Protein AF-A0AAE3LY69-F1 (afdb_monomer)

Sequence (32 aa):
LRATGFSDLSDARRFCAAMSAEGAACIPVVVR

Structure (mmCIF, N/CA/C/O backbone):
data_AF-A0AAE3LY69-F1
#
_entry.id   AF-A0AAE3LY69-F1
#
loop_
_atom_site.group_PDB
_atom_site.id
_atom_site.type_symbol
_atom_site.label_atom_id
_atom_site.label_alt_id
_atom_site.label_comp_id
_atom_site.label_asym_id
_atom_site.label_entity_id
_atom_site.label_seq_id
_atom_site.pdbx_PDB_ins_code
_atom_site.Cartn_x
_atom_site.Cartn_y
_atom_site.Cartn_z
_atom_site.occupancy
_atom_site.B_iso_or_equiv
_atom_site.auth_seq_id
_atom_site.auth_comp_id
_atom_site.auth_asym_id
_atom_site.auth_atom_id
_atom_site.pdbx_PDB_model_num
ATOM 1 N N . LEU A 1 1 ? -5.789 5.821 -6.312 1.00 84.38 1 LEU A N 1
ATO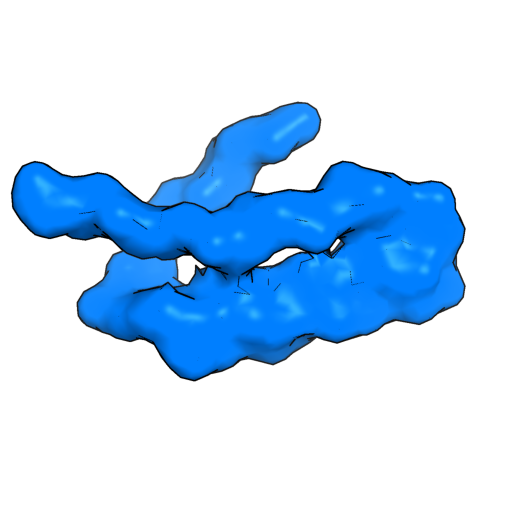M 2 C CA . LEU A 1 1 ? -4.343 6.003 -6.600 1.00 84.38 1 LEU A CA 1
ATOM 3 C C . LEU A 1 1 ? -3.714 4.653 -6.935 1.00 84.38 1 LEU A C 1
ATOM 5 O O . LEU A 1 1 ? -4.252 3.643 -6.498 1.00 84.38 1 LEU A O 1
ATOM 9 N N . ARG A 1 2 ? -2.610 4.621 -7.691 1.00 91.38 2 ARG A N 1
ATOM 10 C CA .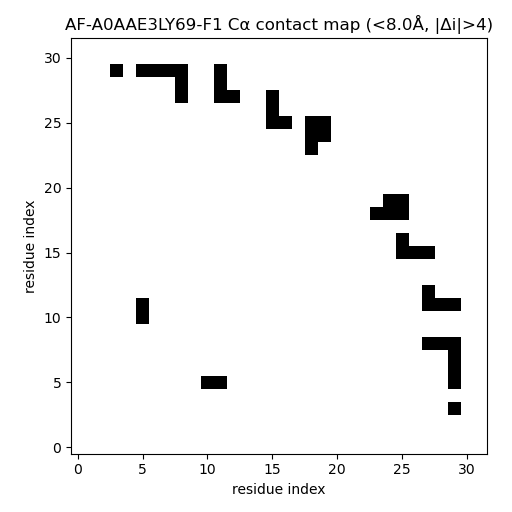 ARG A 1 2 ? -1.779 3.417 -7.872 1.00 91.38 2 ARG A CA 1
ATOM 11 C C . ARG A 1 2 ? -0.365 3.715 -7.382 1.00 91.38 2 ARG A C 1
ATOM 13 O O . ARG A 1 2 ? 0.324 4.515 -8.000 1.00 91.38 2 ARG A O 1
ATOM 20 N N . ALA A 1 3 ? 0.026 3.088 -6.276 1.00 93.88 3 ALA A N 1
ATOM 21 C CA . ALA A 1 3 ? 1.401 3.100 -5.791 1.00 93.88 3 ALA A CA 1
ATOM 22 C C . ALA A 1 3 ? 2.188 1.980 -6.489 1.00 93.88 3 ALA A C 1
ATOM 24 O O . ALA A 1 3 ? 1.677 0.871 -6.652 1.00 93.88 3 ALA A O 1
ATOM 25 N N . THR A 1 4 ? 3.405 2.283 -6.932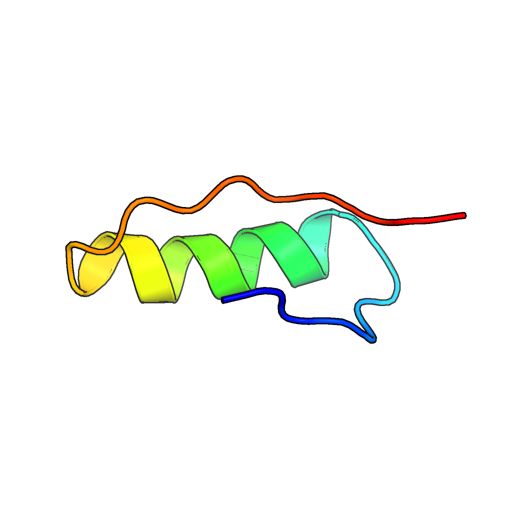 1.00 95.25 4 THR A N 1
ATOM 26 C CA . THR A 1 4 ? 4.267 1.380 -7.709 1.00 95.25 4 THR A CA 1
ATOM 27 C C . THR A 1 4 ? 5.672 1.347 -7.116 1.00 95.25 4 THR A C 1
ATOM 29 O O . THR A 1 4 ? 6.030 2.230 -6.343 1.00 95.25 4 THR A O 1
ATOM 32 N N . GLY A 1 5 ? 6.484 0.365 -7.519 1.00 95.19 5 GLY A N 1
ATOM 33 C CA . GLY A 1 5 ? 7.870 0.230 -7.049 1.00 95.19 5 GLY A CA 1
ATOM 34 C C . GLY A 1 5 ? 8.044 -0.679 -5.829 1.00 95.19 5 GLY A C 1
ATOM 35 O O . GLY A 1 5 ? 9.098 -0.657 -5.207 1.00 95.19 5 GLY A O 1
ATOM 36 N N . PHE A 1 6 ? 7.031 -1.476 -5.482 1.00 96.44 6 PHE A N 1
ATOM 37 C CA . PHE A 1 6 ? 7.163 -2.523 -4.470 1.00 96.44 6 PHE A CA 1
ATOM 38 C C . PHE A 1 6 ? 7.946 -3.712 -5.029 1.00 96.44 6 PHE A C 1
ATOM 40 O O . PHE A 1 6 ? 7.660 -4.164 -6.139 1.00 96.44 6 PHE A O 1
ATOM 47 N N . SER A 1 7 ? 8.893 -4.228 -4.246 1.00 95.50 7 SER A N 1
ATOM 48 C CA . SER A 1 7 ? 9.708 -5.388 -4.629 1.00 95.50 7 SER A CA 1
ATOM 49 C C . SER A 1 7 ? 8.883 -6.674 -4.627 1.00 95.50 7 SER A C 1
ATOM 51 O O . SER A 1 7 ? 9.088 -7.559 -5.456 1.00 95.50 7 SER A O 1
ATOM 53 N N . ASP A 1 8 ? 7.928 -6.771 -3.698 1.00 96.25 8 ASP A N 1
ATOM 54 C CA . ASP A 1 8 ? 7.043 -7.916 -3.552 1.00 96.25 8 ASP A CA 1
ATOM 55 C C . ASP A 1 8 ? 5.680 -7.5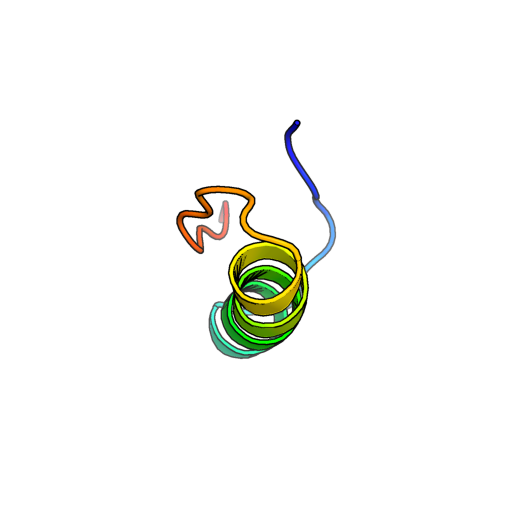42 -2.936 1.00 96.25 8 ASP A C 1
ATOM 57 O O . ASP A 1 8 ? 5.374 -6.386 -2.623 1.00 96.25 8 ASP A O 1
ATOM 61 N N . LEU A 1 9 ? 4.814 -8.550 -2.798 1.00 97.44 9 LEU A N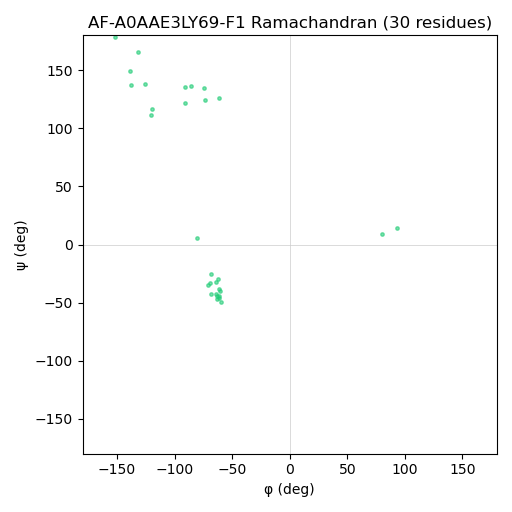 1
ATOM 62 C CA . LEU A 1 9 ? 3.464 -8.374 -2.268 1.00 97.44 9 LEU A CA 1
ATOM 63 C C . LEU A 1 9 ? 3.450 -8.003 -0.775 1.00 97.44 9 LEU A C 1
ATOM 65 O O . LEU A 1 9 ? 2.483 -7.396 -0.310 1.00 97.44 9 LEU A O 1
ATOM 69 N N . SER A 1 10 ? 4.488 -8.359 -0.019 1.00 98.06 10 SER A N 1
ATOM 70 C CA . SER A 1 10 ? 4.606 -8.014 1.400 1.00 98.06 10 SER A CA 1
ATOM 71 C C . SER A 1 10 ? 4.810 -6.513 1.572 1.00 98.06 10 SER A C 1
ATOM 73 O O . SER A 1 10 ? 4.140 -5.904 2.410 1.00 98.06 10 SER A O 1
ATOM 75 N N . ASP A 1 11 ? 5.656 -5.906 0.738 1.00 97.31 11 ASP A N 1
ATOM 76 C CA . ASP A 1 11 ? 5.854 -4.453 0.711 1.00 97.31 11 ASP A CA 1
ATOM 77 C C . ASP A 1 11 ? 4.551 -3.722 0.350 1.00 97.31 11 ASP A C 1
ATOM 79 O O . ASP A 1 11 ? 4.124 -2.808 1.065 1.00 97.31 11 ASP A O 1
ATOM 83 N N . ALA A 1 12 ? 3.843 -4.190 -0.685 1.00 97.81 12 ALA A N 1
ATOM 84 C CA . ALA A 1 12 ? 2.537 -3.644 -1.063 1.00 97.81 12 ALA A CA 1
ATOM 85 C C . ALA A 1 12 ? 1.484 -3.793 0.059 1.00 97.81 12 ALA A C 1
ATOM 87 O O . ALA A 1 12 ? 0.683 -2.883 0.294 1.00 97.81 12 ALA A O 1
ATOM 88 N N . ARG A 1 13 ? 1.486 -4.915 0.799 1.00 97.75 13 ARG A N 1
ATOM 89 C CA . ARG A 1 13 ? 0.585 -5.141 1.948 1.00 97.75 13 ARG A CA 1
ATOM 90 C C . ARG A 1 13 ? 0.834 -4.163 3.084 1.00 97.75 13 ARG A C 1
ATOM 92 O O . ARG A 1 13 ? -0.135 -3.671 3.657 1.00 97.75 13 ARG A O 1
ATOM 99 N N . ARG A 1 14 ? 2.097 -3.879 3.413 1.00 97.44 14 ARG A N 1
ATOM 100 C CA . ARG A 1 14 ? 2.445 -2.911 4.467 1.00 97.44 14 ARG A CA 1
ATOM 101 C C . ARG A 1 14 ? 1.928 -1.518 4.132 1.00 97.44 14 ARG A C 1
ATOM 103 O O . ARG A 1 14 ? 1.310 -0.886 4.983 1.00 97.44 14 ARG A O 1
ATOM 110 N N . PHE A 1 15 ? 2.097 -1.081 2.885 1.00 97.06 15 PHE A N 1
ATOM 111 C CA . PHE A 1 15 ? 1.530 0.184 2.423 1.00 97.06 15 PHE A CA 1
ATOM 112 C C . PHE A 1 15 ? -0.002 0.199 2.542 1.00 97.06 15 PHE A C 1
ATOM 114 O O . PHE A 1 15 ? -0.569 1.118 3.132 1.00 97.06 15 PHE A O 1
ATOM 121 N N . CYS A 1 16 ? -0.684 -0.842 2.051 1.00 97.81 16 CYS A N 1
ATOM 122 C CA . CYS A 1 16 ? -2.143 -0.912 2.153 1.00 97.81 16 CYS A CA 1
ATOM 123 C C . CYS A 1 16 ? -2.658 -0.961 3.598 1.00 97.81 16 CYS A C 1
ATOM 125 O O . CYS A 1 16 ? -3.757 -0.466 3.849 1.00 97.81 16 CYS A O 1
ATOM 127 N N . ALA A 1 17 ? -1.898 -1.518 4.545 1.00 98.06 17 ALA A N 1
ATOM 128 C CA . ALA A 1 17 ? -2.265 -1.503 5.960 1.00 98.06 17 ALA A CA 1
ATOM 129 C C . ALA A 1 17 ? -2.316 -0.070 6.512 1.00 98.06 17 ALA A C 1
ATOM 131 O O . ALA A 1 17 ? -3.292 0.287 7.167 1.00 98.06 17 ALA A O 1
ATOM 132 N N . ALA A 1 18 ? -1.325 0.766 6.179 1.00 97.81 18 ALA A N 1
ATOM 133 C CA . ALA A 1 18 ? -1.328 2.181 6.552 1.00 97.81 18 ALA A 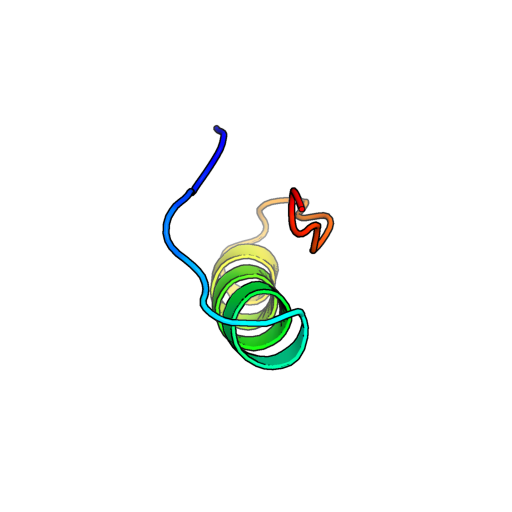CA 1
ATOM 134 C C . ALA A 1 18 ? -2.505 2.932 5.906 1.00 97.81 18 ALA A C 1
ATOM 136 O O . ALA A 1 18 ? -3.255 3.612 6.595 1.00 97.81 18 ALA A O 1
ATOM 137 N N . MET A 1 19 ? -2.738 2.733 4.604 1.00 97.25 19 MET A N 1
ATOM 138 C CA . MET A 1 19 ? -3.865 3.363 3.899 1.00 97.25 19 MET A CA 1
ATOM 139 C C . MET A 1 19 ? -5.228 2.967 4.484 1.00 97.25 19 MET A C 1
ATOM 141 O O . MET A 1 19 ? -6.114 3.806 4.614 1.00 97.25 19 MET A O 1
ATOM 145 N N . SER A 1 20 ? -5.393 1.695 4.855 1.00 97.00 20 SER A N 1
ATOM 146 C CA . SER A 1 20 ? -6.646 1.203 5.441 1.00 97.00 20 SER A CA 1
ATOM 147 C C . SER A 1 20 ? -6.877 1.761 6.845 1.00 97.00 20 SER A C 1
ATOM 149 O O . SER A 1 20 ? -8.023 2.008 7.209 1.00 97.00 20 SER A O 1
ATOM 151 N N . ALA A 1 21 ? -5.810 1.993 7.620 1.00 98.06 21 ALA A N 1
ATOM 152 C CA . ALA A 1 21 ? -5.899 2.655 8.922 1.00 98.06 21 ALA A CA 1
ATOM 153 C C . ALA A 1 21 ? -6.389 4.110 8.796 1.00 98.06 21 ALA A C 1
ATOM 155 O O . ALA A 1 21 ? -7.148 4.571 9.641 1.00 98.06 21 ALA A O 1
ATO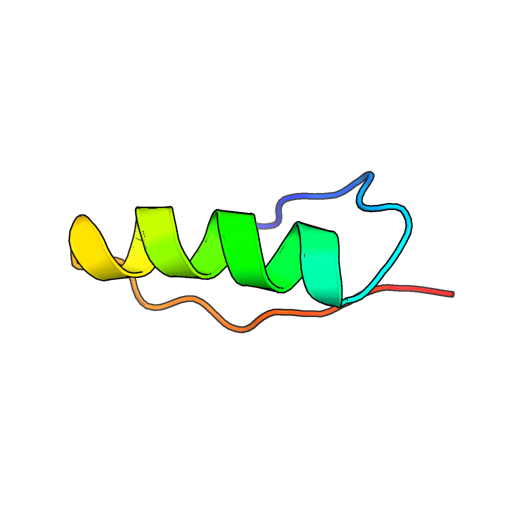M 156 N N . GLU A 1 22 ? -6.044 4.782 7.696 1.00 97.25 22 GLU A N 1
ATOM 157 C CA . GLU A 1 22 ? -6.554 6.113 7.329 1.00 97.25 22 GLU A CA 1
ATOM 158 C C . GLU A 1 22 ? -7.956 6.068 6.675 1.00 97.25 22 GLU A C 1
ATOM 160 O O . GLU A 1 22 ? -8.466 7.078 6.192 1.00 97.25 22 GLU A O 1
ATOM 165 N N . GLY A 1 23 ? -8.603 4.897 6.620 1.00 96.94 23 GLY A N 1
ATOM 166 C CA . GLY A 1 23 ? -9.948 4.723 6.061 1.00 96.94 23 GLY A CA 1
ATOM 167 C C . GLY A 1 23 ? -10.007 4.638 4.532 1.00 96.94 23 GLY A C 1
ATOM 168 O O . GLY A 1 23 ? -11.096 4.633 3.955 1.00 96.94 23 GLY A O 1
ATOM 169 N N . ALA A 1 24 ? -8.864 4.539 3.850 1.00 97.25 24 ALA A N 1
ATOM 170 C CA . ALA A 1 24 ? -8.816 4.382 2.402 1.00 97.25 24 ALA A CA 1
ATOM 171 C C . ALA A 1 24 ? -8.812 2.898 2.002 1.00 97.25 24 ALA A C 1
ATOM 173 O O . ALA A 1 24 ? -7.901 2.142 2.344 1.00 97.25 24 ALA A O 1
ATOM 174 N N . ALA A 1 25 ? -9.800 2.482 1.205 1.00 96.19 25 ALA A N 1
ATOM 175 C CA . ALA A 1 25 ? -9.839 1.130 0.651 1.00 96.19 25 ALA A CA 1
ATOM 176 C C . ALA A 1 25 ? -8.620 0.867 -0.257 1.00 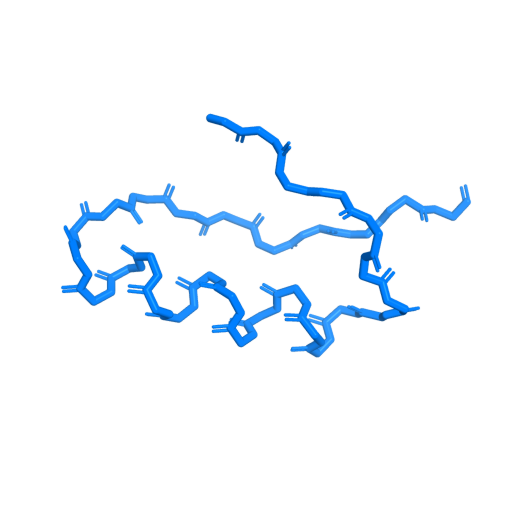96.19 25 ALA A C 1
ATOM 178 O O . ALA A 1 25 ? -8.359 1.617 -1.202 1.00 96.19 25 ALA A O 1
ATOM 179 N N . CYS A 1 26 ? -7.881 -0.212 0.019 1.00 96.94 26 CYS A N 1
ATOM 180 C CA . CYS A 1 26 ? -6.636 -0.557 -0.669 1.00 96.94 26 CYS A CA 1
ATOM 181 C C . CYS A 1 26 ? -6.566 -2.059 -0.970 1.00 96.94 26 CYS A C 1
ATOM 183 O O . CYS A 1 26 ? -6.889 -2.883 -0.117 1.00 96.94 26 CYS A O 1
ATOM 185 N N . ILE A 1 27 ? -6.118 -2.418 -2.177 1.00 97.06 27 ILE A N 1
ATOM 186 C CA . ILE A 1 27 ? -5.906 -3.808 -2.601 1.00 97.06 27 ILE A CA 1
ATOM 187 C C . ILE A 1 27 ? -4.422 -3.965 -2.956 1.00 97.06 27 ILE A C 1
ATOM 189 O O . ILE A 1 27 ? -3.961 -3.306 -3.893 1.00 97.06 27 ILE A O 1
ATOM 193 N N . PRO A 1 28 ? -3.659 -4.806 -2.238 1.00 97.19 28 PRO A N 1
ATOM 194 C CA . PRO A 1 28 ? -2.243 -4.990 -2.520 1.00 97.19 28 PRO A CA 1
ATOM 195 C C . PRO A 1 28 ? -2.064 -5.813 -3.798 1.00 97.19 28 PRO A C 1
ATOM 197 O O . PRO A 1 28 ? -2.568 -6.931 -3.904 1.00 97.19 28 PRO A O 1
ATOM 200 N N . VAL A 1 29 ? -1.328 -5.264 -4.763 1.00 96.06 29 VAL A N 1
ATOM 201 C CA . VAL A 1 29 ? -0.984 -5.926 -6.028 1.00 96.06 29 VAL A CA 1
ATOM 202 C C . VAL A 1 29 ? 0.473 -5.643 -6.383 1.00 96.06 29 VAL A C 1
ATOM 204 O O . VAL A 1 29 ? 0.990 -4.572 -6.071 1.00 96.06 29 VAL A O 1
ATOM 207 N N . VAL A 1 30 ? 1.117 -6.585 -7.070 1.00 95.94 30 VAL A N 1
ATOM 208 C CA . VAL A 1 30 ? 2.412 -6.375 -7.727 1.00 95.94 30 VAL A CA 1
ATOM 209 C C . VAL A 1 30 ? 2.298 -6.767 -9.191 1.00 95.94 30 VA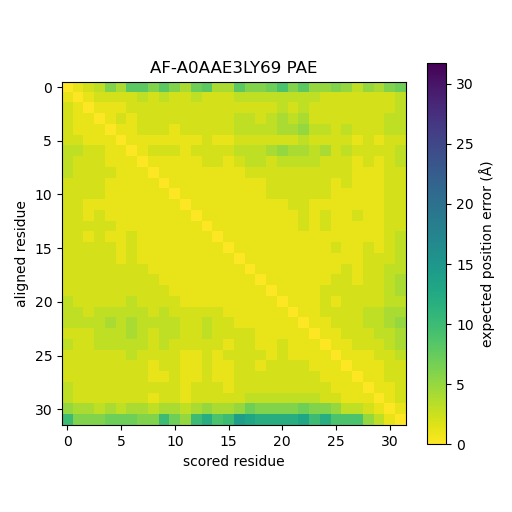L A C 1
ATOM 211 O O . VAL A 1 30 ? 1.659 -7.763 -9.527 1.00 95.94 30 VAL A O 1
ATOM 214 N N . VAL A 1 31 ? 2.896 -5.958 -10.057 1.00 88.31 31 VAL A N 1
ATOM 215 C CA . VAL A 1 31 ? 3.087 -6.285 -11.472 1.00 88.31 31 VAL A CA 1
ATOM 216 C C . VAL A 1 31 ? 4.441 -6.972 -11.623 1.00 88.31 31 VAL A C 1
ATOM 218 O O . VAL A 1 31 ? 5.410 -6.542 -11.003 1.00 88.31 31 VAL A O 1
ATOM 221 N N . ARG A 1 32 ? 4.469 -8.061 -12.394 1.00 80.19 32 ARG A N 1
ATOM 222 C CA . ARG A 1 32 ? 5.689 -8.764 -12.803 1.00 80.19 32 ARG A CA 1
ATOM 223 C C . ARG A 1 32 ? 6.071 -8.338 -14.208 1.00 80.19 32 ARG A C 1
ATOM 225 O O . ARG A 1 32 ? 5.127 -8.148 -15.007 1.00 80.19 32 ARG A O 1
#

Secondary structure (DSSP, 8-state):
------SSHHHHHHHHHHHHHTT---------

Radius of gyration: 8.97 Å; Cα contacts (8 Å, |Δi|>4): 22; chains: 1; bounding box: 20×15×22 Å

Solvent-accessible surface area (backbone atoms only — not comparable to full-atom values): 2172 Å² total; per-residue (Å²): 138,84,89,79,88,59,93,43,58,68,58,27,39,56,54,31,52,56,40,42,74,75,70,39,92,64,81,65,68,70,89,131

Mean predicted aligned error: 2.11 Å

Foldseek 3Di:
DDDADDPDQVSQVVVQVVCVVVVHHGDGDYDD

pLDDT: mean 95.51, std 3.98, range [80.19, 98.06]

Nearest PDB structures (foldseek):
  3gaf-assembly1_F  TM=8.028E-01  e=3.911E+00  Brucella abortus 2308